Protein 6O8L (pdb70)

InterPro domains:
  IPR001845 HTH ArsR-type DNA-binding domain [PF01022] (48-93)
  IPR001845 HTH ArsR-type DNA-binding domain [PR00778] (42-57)
  IPR001845 HTH ArsR-type DNA-binding domain [PR00778] (74-89)
  IPR001845 HTH ArsR-type DNA-binding domain [PR00778] (89-104)
  IPR001845 HTH ArsR-type DNA-binding domain [PS50987] (31-124)
  IPR001845 HTH ArsR-type DNA-binding domain [SM00418] (40-118)
  IPR011991 ArsR-like helix-turn-helix domain [cd00090] (42-113)
  IPR036388 Winged helix-like DNA-binding domain superfamily [G3DSA:1.10.10.10] (17-122)
  IPR036390 Winged helix DNA-binding domain superfamily [SSF46785] (36-122)
  IPR051011 Metal-responsive transcriptional regulator [PTHR43132] (35-122)

Radius of gyration: 13.1 Å; Cα contacts (8 Å, |Δi|>4): 94; chains: 1; bounding box: 28×25×44 Å

Secondary structure (DSSP, 8-state):
-HHHHHHHHHHHHHSSHHHHHHHHHHTTS-EEHHHHHHH--S-HHHHHHHHHHHHHTTSEEEEEETTEEEEEE--HHHHHHHHHHHHHHH--

Sequence (92 aa):
ATRARAASNLLKALAHEGRLMMIMCYLASGEKSVTELETRLSTRQAAVSQQLARLRLEGLVQSRREGKTIYYSLSDPRAARRVVQTVYEQFCSG

Solvent-accessible surface area: 6113 Å² total; per-residue (Å²): 117,110,204,59,160,56,51,42,61,29,92,115,0,9,84,70,151,10,29,43,75,0,0,5,56,4,14,81,32,70,22,16,38,104,60,0,30,109,137,17,122,36,73,122,83,41,0,61,138,20,6,56,77,0,104,145,62,39,5,5,94,40,106,162,97,64,207,50,56,56,19,22,31,43,20,102,169,0,16,173,51,0,68,77,43,92,113,109,177,95,74,128

Foldseek 3Di:
DVVCVLVVVLVVLCVDVLLLLLLLVQLVHKDWPVRSPVVDPDDPVVNVVNVVSCVVNQQKDWDDDPPIIIIHGGDVVSSVVSVVVNVVVVPD

Structure (mmCIF, N/CA/C/O backbone):
data_6O8L
#
_entry.id   6O8L
#
_cell.length_a   46.375
_cell.length_b   46.375
_cell.length_c   159.640
_cell.angle_alpha   90.00
_cell.angle_beta   90.00
_cell.angle_gamma   120.00
#
_symmetry.space_group_name_H-M   'P 61 2 2'
#
loop_
_entity.id
_entity.type
_entity.pdbx_description
1 polymer 'Transcriptional regulator, ArsR family'
2 water water
#
loop_
_atom_site.group_PDB
_atom_site.id
_atom_site.type_symbol
_atom_site.label_atom_id
_atom_site.label_alt_id
_atom_site.label_comp_id
_atom_site.label_asym_id
_atom_site.label_entity_id
_atom_site.label_seq_id
_atom_site.pdbx_PDB_ins_code
_atom_site.Cartn_x
_atom_site.Cartn_y
_atom_site.Cartn_z
_atom_site.occupancy
_atom_site.B_iso_or_equiv
_atom_site.auth_seq_id
_atom_site.auth_comp_id
_atom_site.auth_asym_id
_atom_site.auth_atom_id
_atom_site.pdbx_PDB_model_num
ATOM 1 N N . ALA A 1 19 ? 24.608 -23.701 26.728 1.00 38.23 18 ALA A N 1
ATOM 2 C CA . ALA A 1 19 ? 25.734 -22.860 26.329 1.00 40.80 18 ALA A CA 1
ATOM 3 C C . ALA A 1 19 ? 26.419 -23.442 25.099 1.00 37.47 18 ALA A C 1
ATOM 4 O O . ALA A 1 19 ? 26.767 -22.710 24.169 1.00 39.02 18 ALA A O 1
ATOM 11 N N . THR A 1 20 ? 26.619 -24.762 25.101 1.00 40.27 19 THR A N 1
ATOM 12 C CA . THR A 1 20 ? 27.195 -25.425 23.933 1.00 40.13 19 THR A CA 1
ATOM 13 C C . THR A 1 20 ? 26.272 -25.289 22.730 1.00 36.98 19 THR A C 1
ATOM 14 O O . THR A 1 20 ? 26.713 -24.963 21.621 1.00 37.45 19 THR A O 1
ATOM 25 N N . ARG A 1 21 ? 24.977 -25.528 22.930 1.00 33.44 20 ARG A N 1
ATOM 26 C CA . ARG A 1 21 ? 24.026 -25.272 21.858 1.00 33.64 20 ARG A CA 1
ATOM 27 C C . ARG A 1 21 ? 24.042 -23.805 21.452 1.00 31.00 20 ARG A C 1
ATOM 28 O O . ARG A 1 21 ? 23.792 -23.482 20.286 1.00 32.47 20 ARG A O 1
ATOM 49 N N . ALA A 1 22 ? 24.351 -22.906 22.394 1.00 32.54 21 ALA A N 1
ATOM 50 C CA . ALA A 1 22 ? 24.359 -21.476 22.091 1.00 29.71 21 ALA A CA 1
ATOM 51 C C . ALA A 1 22 ? 25.509 -21.102 21.165 1.00 27.38 21 ALA A C 1
ATOM 52 O O . ALA A 1 22 ? 25.350 -20.243 20.285 1.00 24.57 21 ALA A O 1
ATOM 59 N N . ARG A 1 23 ? 26.692 -21.681 21.392 1.00 30.32 22 ARG A N 1
ATOM 60 C CA . ARG A 1 23 ? 27.825 -21.432 20.506 1.00 31.16 22 ARG A CA 1
ATOM 61 C C . ARG A 1 23 ? 27.500 -21.897 19.093 1.00 28.37 22 ARG A C 1
ATOM 62 O O . ARG A 1 23 ? 27.724 -21.169 18.120 1.00 27.05 22 ARG A O 1
ATOM 83 N N . ALA A 1 24 ? 26.937 -23.101 18.969 1.00 26.26 23 ALA A N 1
ATOM 84 C CA . ALA A 1 24 ? 26.576 -23.629 17.659 1.00 25.40 23 ALA A CA 1
ATOM 85 C C . ALA A 1 24 ? 25.526 -22.754 16.988 1.00 22.68 23 ALA A C 1
ATOM 86 O O . ALA A 1 24 ? 25.654 -22.395 15.811 1.00 24.59 23 ALA A O 1
ATOM 93 N N . ALA A 1 25 ? 24.473 -22.402 17.724 1.00 21.78 24 ALA A N 1
ATOM 94 C CA . ALA A 1 25 ? 23.433 -21.552 17.160 1.00 20.35 24 ALA A CA 1
ATOM 95 C C . ALA A 1 25 ? 23.987 -20.181 16.792 1.00 18.96 24 ALA A C 1
ATOM 96 O O . ALA A 1 25 ? 23.646 -19.630 15.740 1.00 19.50 24 ALA A O 1
ATOM 103 N N . SER A 1 26 ? 24.851 -19.618 17.641 1.00 18.31 25 SER A N 1
ATOM 104 C CA . SER A 1 26 ? 25.408 -18.298 17.366 1.00 21.17 25 SER A CA 1
ATOM 105 C C . SER A 1 26 ? 26.234 -18.308 16.085 1.00 19.59 25 SER A C 1
ATOM 106 O O . SER A 1 26 ? 26.223 -17.337 15.315 1.00 19.88 25 SER A O 1
ATOM 114 N N . ASN A 1 27 ? 26.942 -19.405 15.827 1.00 22.99 26 ASN A N 1
ATOM 115 C CA . ASN A 1 27 ? 27.717 -19.487 14.596 1.00 24.23 26 ASN A CA 1
ATOM 116 C C . ASN A 1 27 ? 26.811 -19.539 13.375 1.00 21.45 26 ASN A C 1
ATOM 117 O O . ASN A 1 27 ? 27.127 -18.934 12.346 1.00 23.74 26 ASN A O 1
ATOM 128 N N . LEU A 1 28 ? 25.675 -20.237 13.465 1.00 20.32 27 LEU A N 1
ATOM 129 C CA . LEU A 1 28 ? 24.708 -20.186 12.372 1.00 18.64 27 LEU A CA 1
ATOM 130 C C . LEU A 1 28 ? 24.223 -18.762 12.160 1.00 19.39 27 LEU A C 1
ATOM 131 O O . LEU A 1 28 ? 24.182 -18.262 11.028 1.00 18.46 27 LEU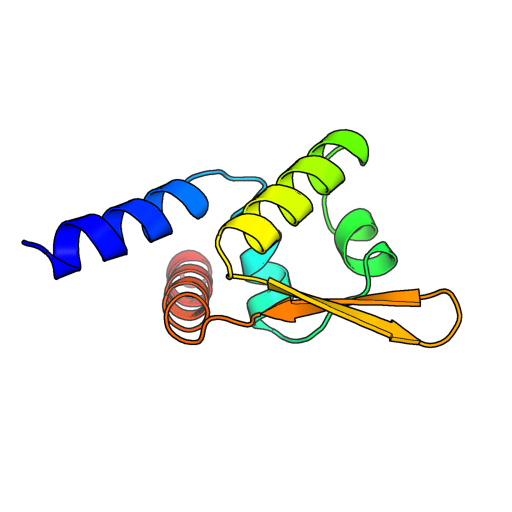 A O 1
ATOM 147 N N . LEU A 1 29 ? 23.861 -18.087 13.248 1.00 17.25 28 LEU A N 1
ATOM 148 C CA . LEU A 1 29 ? 23.318 -16.747 13.115 1.00 15.76 28 LEU A CA 1
ATOM 149 C C . LEU A 1 29 ? 24.351 -15.786 12.548 1.00 16.17 28 LEU A C 1
ATOM 150 O O . LEU A 1 29 ? 23.991 -14.885 11.791 1.00 17.60 28 LEU A O 1
ATOM 166 N N . LYS A 1 30 ? 25.639 -16.015 12.823 1.00 16.94 29 LYS A N 1
ATOM 167 C CA . LYS A 1 30 ? 26.680 -15.188 12.212 1.00 19.23 29 LYS A CA 1
ATOM 168 C C . LYS A 1 30 ? 26.735 -15.395 10.707 1.00 19.67 29 LYS A C 1
ATOM 169 O O . LYS A 1 30 ? 26.919 -14.437 9.948 1.00 19.52 29 LYS A O 1
ATOM 188 N N . ALA A 1 31 ? 26.561 -16.640 10.259 1.00 18.06 30 ALA A N 1
ATOM 189 C CA . ALA A 1 31 ? 26.483 -16.903 8.830 1.00 18.28 30 ALA A CA 1
ATOM 190 C C . ALA A 1 31 ? 25.268 -16.229 8.215 1.00 16.97 30 ALA A C 1
ATOM 191 O O . ALA A 1 31 ? 25.334 -15.753 7.075 1.00 20.19 30 ALA A O 1
ATOM 198 N N . LEU A 1 32 ? 24.162 -16.154 8.953 1.00 15.46 31 LEU A N 1
ATOM 199 C CA . LEU A 1 32 ? 22.943 -15.561 8.413 1.00 16.34 31 LEU A CA 1
ATOM 200 C C . LEU A 1 32 ? 22.881 -14.046 8.571 1.00 16.72 31 LEU A C 1
ATOM 201 O O . LEU A 1 32 ? 22.078 -13.403 7.880 1.00 17.18 31 LEU A O 1
ATOM 217 N N . ALA A 1 33 ? 23.720 -13.461 9.424 1.00 17.01 32 ALA A N 1
ATOM 218 C CA . ALA A 1 33 ? 23.631 -12.043 9.776 1.00 17.21 32 ALA A CA 1
ATOM 219 C C . ALA A 1 33 ? 24.447 -11.190 8.806 1.00 19.86 32 ALA A C 1
ATOM 220 O O . ALA A 1 33 ? 25.418 -10.520 9.159 1.00 22.85 32 ALA A O 1
ATOM 227 N N . HIS A 1 34 ? 24.001 -11.235 7.565 1.00 19.84 33 HIS A N 1
ATOM 228 C CA . HIS A 1 34 ? 24.704 -10.658 6.431 1.00 17.57 33 HIS A CA 1
ATOM 229 C C . HIS A 1 34 ? 23.628 -10.553 5.369 1.00 17.77 33 HIS A C 1
ATOM 230 O O . HIS A 1 34 ? 22.990 -11.556 5.033 1.00 17.27 33 HIS A O 1
ATOM 244 N N . GLU A 1 35 ? 23.382 -9.339 4.884 1.00 17.04 34 GLU A N 1
ATOM 245 C CA . GLU A 1 35 ? 22.230 -9.128 4.015 1.00 18.45 34 GLU A CA 1
ATOM 246 C C . GLU A 1 35 ? 22.301 -10.020 2.783 1.00 16.76 34 GLU A C 1
ATOM 247 O O . GLU A 1 35 ? 21.299 -10.625 2.387 1.00 16.89 34 GLU A O 1
ATOM 259 N N . GLY A 1 36 ? 23.479 -10.126 2.171 1.00 16.80 35 GLY A N 1
ATOM 260 C CA . GLY A 1 36 ? 23.589 -10.890 0.940 1.00 16.21 35 GLY A CA 1
ATOM 261 C C . GLY A 1 36 ? 23.397 -12.376 1.160 1.00 13.81 35 GLY A C 1
ATOM 262 O O . GLY A 1 36 ? 22.646 -13.035 0.433 1.00 14.18 35 GLY A O 1
ATOM 266 N N . ARG A 1 37 ? 24.066 -12.926 2.176 1.00 13.42 36 ARG A N 1
ATOM 267 C CA . ARG A 1 37 ? 23.908 -14.344 2.473 1.00 12.74 36 ARG A CA 1
ATOM 268 C C . ARG A 1 37 ? 22.481 -14.650 2.906 1.00 12.59 36 ARG A C 1
ATOM 269 O O . ARG A 1 37 ? 21.922 -15.684 2.526 1.00 12.86 36 ARG A O 1
ATOM 290 N N . LEU A 1 38 ? 21.867 -13.750 3.676 1.00 12.05 37 LEU A N 1
ATOM 291 C CA . LEU A 1 38 ? 20.498 -13.976 4.120 1.00 11.79 37 LEU A CA 1
ATOM 292 C C . LEU A 1 38 ? 19.534 -13.989 2.942 1.00 13.69 37 LEU A C 1
ATOM 293 O O . LEU A 1 38 ? 18.611 -14.810 2.895 1.00 13.64 37 LEU A O 1
ATOM 309 N N A MET A 1 39 ? 19.729 -13.091 1.976 0.49 13.16 38 MET A N 1
ATOM 310 N N B MET A 1 39 ? 19.731 -13.083 1.977 0.51 13.36 38 MET A N 1
ATOM 311 C CA A MET A 1 39 ? 18.837 -13.071 0.823 0.49 14.07 38 MET A CA 1
ATOM 312 C CA B MET A 1 39 ? 18.856 -13.050 0.809 0.51 14.97 38 MET A CA 1
ATOM 313 C C A MET A 1 39 ? 18.928 -14.370 0.036 0.49 13.96 38 MET A C 1
ATOM 314 C C B MET A 1 39 ? 18.930 -14.355 0.032 0.51 1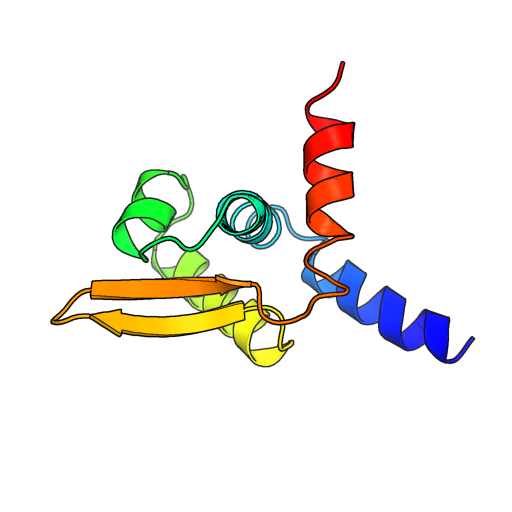5.21 38 MET A C 1
ATOM 315 O O A MET A 1 39 ? 17.905 -14.915 -0.396 0.49 12.78 38 MET A O 1
ATOM 316 O O B MET A 1 39 ? 17.900 -14.884 -0.408 0.51 17.11 38 MET A O 1
ATOM 343 N N . ILE A 1 40 ? 20.142 -14.888 -0.158 1.00 12.59 39 ILE A N 1
ATOM 344 C CA . ILE A 1 40 ? 20.292 -16.180 -0.823 1.00 12.48 39 ILE A CA 1
ATOM 345 C C . ILE A 1 40 ? 19.502 -17.239 -0.073 1.00 12.87 39 ILE A C 1
ATOM 346 O O . ILE A 1 40 ? 18.739 -18.014 -0.663 1.00 12.01 39 ILE A O 1
ATOM 363 N N . MET A 1 41 ? 19.685 -17.289 1.246 1.00 11.56 40 MET A N 1
ATOM 364 C CA . MET A 1 41 ? 19.013 -18.296 2.051 1.00 11.20 40 MET A CA 1
ATOM 365 C C . MET A 1 41 ? 17.499 -18.134 1.980 1.00 11.66 40 MET A C 1
ATOM 366 O O . MET A 1 41 ? 16.764 -19.127 1.892 1.00 12.48 40 MET A O 1
ATOM 380 N N . CYS A 1 42 ? 17.011 -16.886 1.968 1.00 11.70 41 CYS A N 1
ATOM 381 C CA . CYS A 1 42 ? 15.571 -16.667 1.861 1.00 12.70 41 CYS A CA 1
ATOM 382 C C . CYS A 1 42 ? 15.036 -17.158 0.526 1.00 13.08 41 CYS A C 1
ATOM 383 O O . CYS A 1 42 ? 13.935 -17.711 0.464 1.00 15.09 41 CYS A O 1
ATOM 391 N N . TYR A 1 43 ? 15.798 -16.962 -0.557 1.00 13.22 42 TYR A N 1
ATOM 392 C CA . TYR A 1 43 ? 15.367 -17.493 -1.849 1.00 14.36 42 TYR A CA 1
ATOM 393 C C . TYR A 1 43 ? 15.374 -19.019 -1.851 1.00 12.18 42 TYR A C 1
ATOM 394 O O . TYR A 1 43 ? 14.472 -19.646 -2.416 1.00 14.53 42 TYR A O 1
ATOM 412 N N . LEU A 1 44 ? 16.377 -19.640 -1.223 1.00 11.69 43 LEU A N 1
ATOM 413 C CA . LEU A 1 44 ? 16.415 -21.094 -1.159 1.00 12.84 43 LEU A CA 1
ATOM 414 C C . LEU A 1 44 ? 15.382 -21.656 -0.188 1.00 13.81 43 LEU A C 1
ATOM 415 O O . LEU A 1 44 ? 15.008 -22.832 -0.295 1.00 14.48 43 LEU A O 1
ATOM 431 N N . ALA A 1 45 ? 14.882 -20.836 0.734 1.00 13.56 44 ALA A N 1
ATOM 432 C CA . ALA A 1 45 ? 13.871 -21.289 1.671 1.00 14.18 44 ALA A CA 1
ATOM 433 C C . ALA A 1 45 ? 12.577 -21.685 0.983 1.00 13.80 44 ALA A C 1
ATOM 434 O O . ALA A 1 45 ? 11.761 -22.392 1.587 1.00 15.37 44 ALA A O 1
ATOM 441 N N . SER A 1 46 ? 12.354 -21.234 -0.252 1.00 15.09 45 SER A N 1
ATOM 442 C CA . SER A 1 46 ? 11.157 -21.584 -1.007 1.00 14.35 45 SER A CA 1
ATOM 443 C C . SER A 1 46 ? 11.403 -22.713 -1.991 1.00 14.56 45 SER A C 1
ATOM 444 O O . SER A 1 46 ? 10.495 -23.068 -2.746 1.00 17.04 45 SER A O 1
ATOM 452 N N . GLY A 1 47 ? 12.606 -23.273 -2.016 1.00 14.89 46 GLY A N 1
ATOM 453 C CA . GLY A 1 47 ? 12.918 -24.400 -2.863 1.00 15.00 46 GLY A CA 1
ATOM 454 C C . GLY A 1 47 ? 14.204 -24.193 -3.628 1.00 14.87 46 GLY A C 1
ATOM 455 O O . GLY A 1 47 ? 14.798 -23.110 -3.644 1.00 15.28 46 GLY A O 1
ATOM 459 N N . GLU A 1 48 ? 14.630 -25.268 -4.275 1.00 14.54 47 GLU A N 1
ATOM 460 C CA . GLU A 1 48 ? 15.863 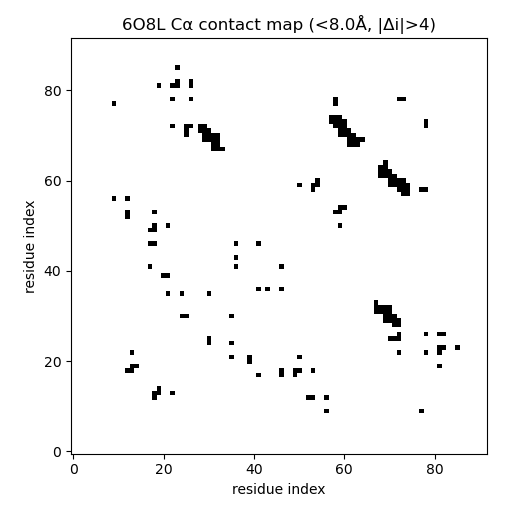-25.279 -5.043 1.00 17.62 47 GLU A CA 1
ATOM 461 C C . GLU A 1 48 ? 15.823 -24.199 -6.116 1.00 15.17 47 GLU A C 1
ATOM 462 O O . GLU A 1 48 ? 14.784 -23.958 -6.737 1.00 18.28 47 GLU A O 1
ATOM 474 N N . LYS A 1 49 ? 16.972 -23.555 -6.338 1.00 15.29 48 LYS A N 1
ATOM 475 C CA . LYS A 1 49 ? 17.098 -22.480 -7.311 1.00 16.00 48 LYS A CA 1
ATOM 476 C C . LYS A 1 49 ? 18.396 -22.641 -8.087 1.00 15.50 48 LYS A C 1
ATOM 477 O O . LYS A 1 49 ? 19.437 -22.958 -7.511 1.00 15.65 48 LYS A O 1
ATOM 496 N N . SER A 1 50 ? 18.344 -22.377 -9.387 1.00 18.45 49 SER A N 1
ATOM 497 C CA . SER A 1 50 ? 19.581 -22.360 -10.145 1.00 18.10 49 SER A CA 1
ATOM 498 C C . SER A 1 50 ? 20.398 -21.115 -9.797 1.00 15.06 49 SER A C 1
ATOM 499 O O . SER A 1 50 ? 19.874 -20.110 -9.314 1.00 17.31 49 SER A O 1
ATOM 507 N N . VAL A 1 51 ? 21.702 -21.172 -10.085 1.00 16.58 50 VAL A N 1
ATOM 508 C CA . VAL A 1 51 ? 22.532 -19.979 -9.913 1.00 15.77 50 VAL A CA 1
ATOM 509 C C . VAL A 1 51 ? 22.015 -18.855 -10.796 1.00 18.49 50 VAL A C 1
ATOM 510 O O . VAL A 1 51 ? 21.978 -17.686 -10.389 1.00 18.86 50 VAL A O 1
ATOM 523 N N . THR A 1 52 ? 21.600 -19.193 -12.015 1.00 17.51 51 THR A N 1
ATOM 524 C CA . THR A 1 52 ? 21.052 -18.190 -12.917 1.00 18.32 51 THR A CA 1
ATOM 525 C C . THR A 1 52 ? 19.875 -17.460 -12.286 1.00 19.55 51 THR A C 1
ATOM 526 O O . THR A 1 52 ? 19.792 -16.228 -12.346 1.00 22.52 51 THR A O 1
ATOM 537 N N . GLU A 1 53 ? 18.938 -18.202 -11.687 1.00 19.46 52 GLU A N 1
ATOM 538 C CA . GLU A 1 53 ? 17.782 -17.559 -11.071 1.00 19.16 52 GLU A CA 1
ATOM 539 C C . GLU A 1 53 ? 18.212 -16.700 -9.888 1.00 20.68 52 GLU A C 1
ATOM 540 O O . GLU A 1 53 ? 17.794 -15.544 -9.759 1.00 19.86 52 GLU A O 1
ATOM 552 N N . LEU A 1 54 ? 19.064 -17.248 -9.019 1.00 19.75 53 LEU A N 1
ATOM 553 C CA . LEU A 1 54 ? 19.501 -16.497 -7.844 1.00 19.10 53 LEU A CA 1
ATOM 554 C C . LEU A 1 54 ? 20.140 -15.177 -8.247 1.00 18.98 53 LEU A C 1
ATOM 555 O O . LEU A 1 54 ? 19.808 -14.117 -7.705 1.00 22.68 53 LEU A O 1
ATOM 571 N N . GLU A 1 55 ? 21.073 -15.226 -9.197 1.00 20.41 54 GLU A N 1
ATOM 572 C CA . GLU A 1 55 ? 21.816 -14.030 -9.557 1.00 21.02 54 GLU A CA 1
ATOM 573 C C . GLU A 1 55 ? 20.987 -13.068 -10.381 1.00 24.99 54 GLU A C 1
ATOM 574 O O . GLU A 1 55 ? 21.262 -11.864 -10.361 1.00 25.22 54 GLU A O 1
ATOM 586 N N . THR A 1 56 ? 19.946 -13.556 -11.059 1.00 24.40 55 THR A N 1
ATOM 587 C CA . THR A 1 56 ? 18.994 -12.650 -11.687 1.00 25.71 55 THR A CA 1
ATOM 588 C C . THR A 1 56 ? 18.179 -11.913 -10.633 1.00 25.70 55 THR A C 1
ATOM 589 O O . THR A 1 56 ? 18.002 -10.693 -10.712 1.00 28.25 55 THR A O 1
ATOM 600 N N . ARG A 1 57 ? 17.694 -12.638 -9.620 1.00 22.41 56 ARG A N 1
ATOM 601 C CA . ARG A 1 57 ? 16.873 -12.020 -8.585 1.00 21.97 56 ARG A CA 1
ATOM 602 C C . ARG A 1 57 ? 17.692 -11.076 -7.715 1.00 22.00 56 ARG A C 1
ATOM 603 O O . ARG A 1 57 ? 17.216 -9.996 -7.340 1.00 24.20 56 ARG A O 1
ATOM 624 N N . LEU A 1 58 ? 18.913 -11.469 -7.375 1.00 22.44 57 LEU A N 1
ATOM 625 C CA . LEU A 1 58 ? 19.746 -10.686 -6.479 1.00 19.39 57 LEU A CA 1
ATOM 626 C C . LEU A 1 58 ? 20.354 -9.487 -7.197 1.00 22.14 57 LEU A C 1
ATOM 627 O O . LEU A 1 58 ? 20.716 -9.562 -8.377 1.00 28.54 57 LEU A O 1
ATOM 643 N N . SER A 1 59 ? 20.464 -8.376 -6.472 1.00 24.75 58 SER A N 1
ATOM 644 C CA . SER A 1 59 ? 21.171 -7.205 -6.979 1.00 33.14 58 SER A CA 1
ATOM 645 C C . SER A 1 59 ? 22.680 -7.346 -6.839 1.00 38.66 58 SER A C 1
ATOM 646 O O . SER A 1 59 ? 23.427 -6.613 -7.494 1.00 42.59 58 SER A O 1
ATOM 654 N N . THR A 1 60 ? 23.131 -8.278 -6.005 1.00 35.98 59 THR A N 1
ATOM 655 C CA . THR A 1 60 ? 24.548 -8.469 -5.733 1.00 34.23 59 THR A CA 1
ATOM 656 C C . THR A 1 60 ? 25.356 -8.702 -7.013 1.00 27.79 59 THR A C 1
ATOM 657 O O . THR A 1 60 ? 24.922 -9.403 -7.931 1.00 29.88 59 THR A O 1
ATOM 668 N N . ARG A 1 61 ? 26.557 -8.118 -7.070 1.00 24.40 60 ARG A N 1
ATOM 669 C CA . ARG A 1 61 ? 27.505 -8.467 -8.122 1.00 23.58 60 ARG A CA 1
ATOM 670 C C . ARG A 1 61 ? 27.866 -9.947 -8.037 1.00 18.66 60 ARG A C 1
ATOM 671 O O . ARG A 1 61 ? 27.930 -10.537 -6.956 1.00 17.97 60 ARG A O 1
ATOM 677 N N . GLN A 1 62 ? 28.160 -10.544 -9.197 1.00 18.20 61 GLN A N 1
ATOM 678 C CA . GLN A 1 62 ? 28.298 -11.996 -9.248 1.00 17.92 61 GLN A CA 1
ATOM 679 C C . GLN A 1 62 ? 29.465 -12.500 -8.406 1.00 18.92 61 GLN A C 1
ATOM 680 O O . GLN A 1 62 ? 29.371 -13.565 -7.789 1.00 18.78 61 GLN A O 1
ATOM 694 N N . ALA A 1 63 ? 30.584 -11.774 -8.381 1.00 18.41 62 ALA A N 1
ATOM 695 C CA . ALA A 1 63 ? 31.709 -12.227 -7.569 1.00 18.17 62 ALA A CA 1
ATOM 696 C C . ALA A 1 63 ? 31.333 -12.289 -6.096 1.00 17.33 62 ALA A C 1
ATOM 697 O O . ALA A 1 63 ? 31.801 -13.169 -5.360 1.00 18.55 62 ALA A O 1
ATOM 704 N N . ALA A 1 64 ? 30.515 -11.341 -5.639 1.00 17.17 63 ALA A N 1
ATOM 705 C CA . ALA A 1 64 ? 30.070 -11.346 -4.248 1.00 16.72 63 ALA A CA 1
ATOM 706 C C . ALA A 1 64 ? 29.125 -12.506 -3.992 1.00 15.97 63 ALA A C 1
ATOM 707 O O . ALA A 1 64 ? 29.266 -13.227 -2.998 1.00 16.83 63 ALA A O 1
ATOM 714 N N . VAL A 1 65 ? 28.167 -12.724 -4.895 1.00 15.42 64 VAL A N 1
ATOM 715 C CA . VAL A 1 65 ? 27.272 -13.866 -4.741 1.00 16.01 64 VAL A CA 1
ATOM 716 C C . VAL A 1 65 ? 28.078 -15.153 -4.688 1.00 15.63 64 VAL A C 1
ATOM 717 O O . VAL A 1 65 ? 27.759 -16.075 -3.926 1.00 14.68 64 VAL A O 1
ATOM 730 N N . SER A 1 66 ? 29.120 -15.246 -5.513 1.00 16.06 65 SER A N 1
ATOM 731 C CA . SER A 1 66 ? 29.911 -16.467 -5.566 1.00 15.56 65 SER A CA 1
ATOM 732 C C . SER A 1 66 ? 30.564 -16.748 -4.224 1.00 14.60 65 SER A C 1
ATOM 733 O O . SER A 1 66 ? 30.552 -17.886 -3.741 1.00 15.24 65 SER A O 1
ATOM 741 N N . GLN A 1 67 ? 31.158 -15.725 -3.605 1.00 14.01 66 GLN A N 1
ATOM 742 C CA . GLN A 1 67 ? 31.756 -15.934 -2.292 1.00 15.05 66 GLN A CA 1
ATOM 743 C C . GLN A 1 67 ? 30.693 -16.298 -1.265 1.00 13.79 66 GLN A C 1
ATOM 744 O O . GLN A 1 67 ? 30.913 -17.150 -0.403 1.00 13.17 66 GLN A O 1
ATOM 758 N N . GLN A 1 68 ? 29.529 -15.663 -1.357 1.00 13.09 67 GLN A N 1
ATOM 759 C CA . GLN A 1 68 ? 28.466 -15.903 -0.392 1.00 12.95 67 GLN A CA 1
ATOM 760 C C . GLN A 1 68 ? 27.948 -17.330 -0.488 1.00 12.15 67 GLN A C 1
ATOM 761 O O . GLN A 1 68 ? 27.716 -17.986 0.535 1.00 12.33 67 GLN A O 1
ATOM 775 N N . LEU A 1 69 ? 27.760 -17.828 -1.712 1.00 12.01 68 LEU A N 1
ATOM 776 C CA . LEU A 1 69 ? 27.374 -19.221 -1.896 1.00 12.23 68 LEU A CA 1
ATOM 777 C C . LEU A 1 69 ? 28.425 -20.154 -1.322 1.00 12.85 68 LEU A C 1
ATOM 778 O O . LEU A 1 69 ? 28.090 -21.153 -0.673 1.00 12.82 68 LEU A O 1
ATOM 794 N N . ALA A 1 70 ? 29.701 -19.853 -1.556 1.00 12.39 69 ALA A N 1
ATOM 795 C CA . ALA A 1 70 ? 30.767 -20.697 -1.024 1.00 13.96 69 ALA A CA 1
ATOM 796 C C . ALA A 1 70 ? 30.770 -20.684 0.501 1.00 11.98 69 ALA A C 1
ATOM 797 O O . ALA A 1 70 ? 31.027 -21.712 1.136 1.00 13.72 69 ALA A O 1
ATOM 804 N N . ARG A 1 71 ? 30.478 -19.531 1.110 1.00 12.28 70 ARG A N 1
ATOM 805 C CA . ARG A 1 71 ? 30.408 -19.466 2.566 1.00 13.33 70 ARG A CA 1
ATOM 806 C C . ARG A 1 71 ? 29.248 -20.295 3.094 1.00 12.22 70 ARG A C 1
ATOM 807 O O . ARG A 1 71 ? 29.390 -21.030 4.074 1.00 12.95 70 ARG A O 1
ATOM 828 N N . LEU A 1 72 ? 28.083 -20.175 2.469 1.00 11.82 71 LEU A N 1
ATOM 829 C CA . LEU A 1 72 ? 26.951 -20.973 2.914 1.00 11.76 71 LEU A CA 1
ATOM 830 C C . LEU A 1 72 ? 27.228 -22.463 2.733 1.00 13.56 71 LEU A C 1
ATOM 831 O O . LEU A 1 72 ? 26.814 -23.278 3.563 1.00 13.88 71 LEU A O 1
ATOM 847 N N . ARG A 1 73 ? 27.954 -22.836 1.670 1.00 13.02 72 ARG A N 1
ATOM 848 C CA . ARG A 1 73 ? 28.339 -24.232 1.490 1.00 13.53 72 ARG A CA 1
ATOM 849 C C . ARG A 1 73 ? 29.295 -24.685 2.585 1.00 14.19 72 ARG A C 1
ATOM 850 O O . ARG A 1 73 ? 29.118 -25.760 3.173 1.00 15.89 72 ARG A O 1
ATOM 871 N N . LEU A 1 74 ? 30.320 -23.877 2.871 1.00 14.49 73 LEU A N 1
ATOM 872 C CA . LEU A 1 74 ? 31.277 -24.235 3.911 1.00 16.86 73 LEU A CA 1
ATOM 873 C C . LEU A 1 74 ? 30.575 -24.484 5.231 1.00 15.67 73 LEU A C 1
ATOM 874 O O . LEU A 1 74 ? 30.925 -25.412 5.963 1.00 18.43 73 LEU A O 1
ATOM 890 N N . GLU A 1 75 ? 29.586 -23.646 5.559 1.00 14.66 74 GLU A N 1
ATOM 891 C CA . GLU A 1 75 ? 28.835 -23.748 6.800 1.00 15.33 74 GLU A CA 1
ATOM 892 C C . GLU A 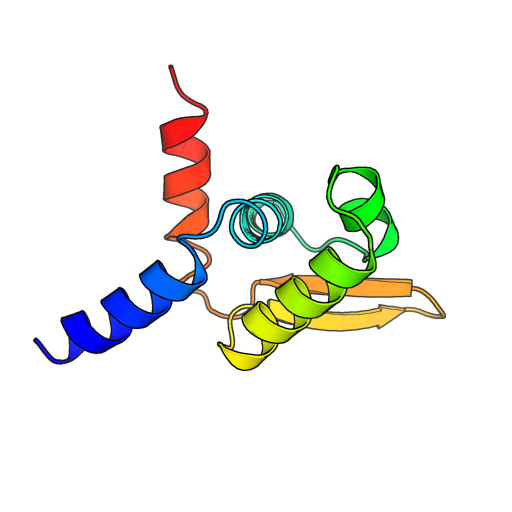1 75 ? 27.868 -24.916 6.798 1.00 16.31 74 GLU A C 1
ATOM 893 O O . GLU A 1 75 ? 27.203 -25.151 7.812 1.00 18.50 74 GLU A O 1
ATOM 905 N N . GLY A 1 76 ? 27.776 -25.649 5.692 1.00 15.72 75 GLY A N 1
ATOM 906 C CA . GLY A 1 76 ? 26.877 -26.779 5.612 1.00 17.79 75 GLY A CA 1
ATOM 907 C C . GLY A 1 76 ? 25.433 -26.411 5.407 1.00 17.40 75 GLY A C 1
ATOM 908 O O . GLY A 1 76 ? 24.548 -27.242 5.635 1.00 19.83 75 GLY A O 1
ATOM 912 N N . LEU A 1 77 ? 25.160 -25.189 4.980 1.00 14.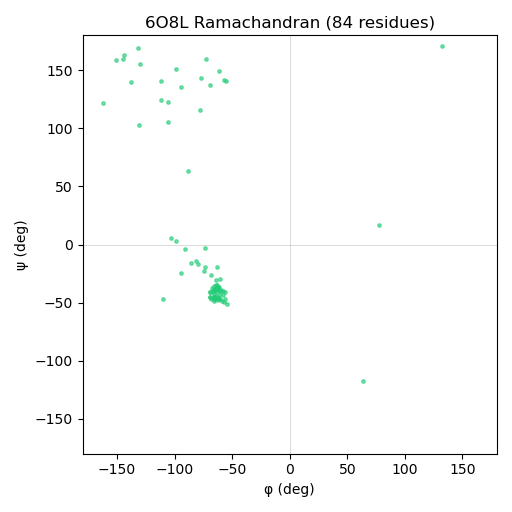31 76 LEU A N 1
ATOM 913 C CA . LEU A 1 77 ? 23.792 -24.715 4.920 1.00 14.53 76 LEU A CA 1
ATOM 914 C C . LEU A 1 77 ? 23.160 -24.905 3.559 1.00 13.82 76 LEU A C 1
ATOM 915 O O . LEU A 1 77 ? 21.925 -24.946 3.465 1.00 15.11 76 LEU A O 1
ATOM 931 N N . VAL A 1 78 ? 23.964 -24.982 2.511 1.00 13.75 77 VAL A N 1
ATOM 932 C CA . VAL A 1 78 ? 23.473 -25.232 1.169 1.00 13.32 77 VAL A CA 1
ATOM 933 C C . VAL A 1 78 ? 24.281 -26.368 0.566 1.00 12.76 77 VAL A C 1
ATOM 934 O O . VAL A 1 78 ? 25.425 -26.633 0.957 1.00 15.10 77 VAL A O 1
ATOM 947 N N . GLN A 1 79 ? 23.661 -27.043 -0.391 1.00 14.31 78 GLN A N 1
ATOM 948 C CA . GLN A 1 79 ? 24.281 -28.033 -1.251 1.00 15.80 78 GLN A CA 1
ATOM 949 C C . GLN A 1 79 ? 23.883 -27.697 -2.683 1.00 15.68 78 GLN A C 1
ATOM 950 O O . GLN A 1 79 ? 23.006 -26.862 -2.922 1.00 15.19 78 GLN A O 1
ATOM 964 N N . SER A 1 80 ? 24.521 -28.347 -3.650 1.00 14.95 79 SER A N 1
ATOM 965 C CA . SER A 1 80 ? 24.196 -28.088 -5.043 1.00 14.90 79 SER A CA 1
ATOM 966 C C . SER A 1 80 ? 24.318 -29.367 -5.855 1.00 14.62 79 SER A C 1
ATOM 967 O O . SER A 1 80 ? 24.966 -30.337 -5.454 1.00 18.30 79 SER A O 1
ATOM 975 N N . ARG A 1 81 ? 23.661 -29.348 -7.008 1.00 15.61 80 ARG A N 1
ATOM 976 C CA . ARG A 1 81 ? 23.680 -30.451 -7.950 1.00 17.78 80 ARG A CA 1
ATOM 977 C C . ARG A 1 81 ? 23.664 -29.860 -9.349 1.00 16.71 80 ARG A C 1
ATOM 978 O O . ARG A 1 81 ? 23.340 -28.686 -9.547 1.00 16.86 80 ARG A O 1
ATOM 999 N N . ARG A 1 82 ? 24.025 -30.687 -10.321 1.00 19.79 81 ARG A N 1
ATOM 1000 C CA . ARG A 1 82 ? 24.084 -30.276 -11.715 1.00 21.33 81 ARG A CA 1
ATOM 1001 C C . ARG A 1 82 ? 22.998 -31.000 -12.490 1.00 25.26 81 ARG A C 1
ATOM 1002 O O . ARG A 1 82 ? 22.722 -32.179 -12.246 1.00 27.07 81 ARG A O 1
ATOM 1023 N N . GLU A 1 83 ? 22.372 -30.279 -13.412 1.00 24.45 82 GLU A N 1
ATOM 1024 C CA . GLU A 1 83 ? 21.467 -30.861 -14.398 1.00 28.82 82 GLU A CA 1
ATOM 1025 C C . GLU A 1 83 ? 21.934 -30.275 -15.721 1.00 28.66 82 GLU A C 1
ATOM 1026 O O . GLU A 1 83 ? 21.669 -29.107 -16.016 1.00 29.93 82 GLU A O 1
ATOM 1038 N N . GLY A 1 84 ? 22.658 -31.070 -16.499 1.00 31.94 83 GLY A N 1
ATOM 1039 C CA . GLY A 1 84 ? 23.272 -30.551 -17.703 1.00 35.46 83 GLY A CA 1
ATOM 1040 C C . GLY A 1 84 ? 24.294 -29.487 -17.368 1.00 32.56 83 GLY A C 1
ATOM 1041 O O . GLY A 1 84 ? 25.288 -29.765 -16.693 1.00 34.33 83 GLY A O 1
ATOM 1045 N N . LYS A 1 85 ? 24.066 -28.263 -17.829 1.00 30.54 84 LYS A N 1
ATOM 1046 C CA . LYS A 1 85 ? 24.959 -27.154 -17.536 1.00 26.74 84 LYS A CA 1
ATOM 1047 C C . LYS A 1 85 ? 24.404 -26.231 -16.463 1.00 24.08 84 LYS A C 1
ATOM 1048 O O . LYS A 1 85 ? 25.009 -25.190 -16.184 1.00 23.13 84 LYS A O 1
ATOM 1067 N N . THR A 1 86 ? 23.274 -26.590 -15.859 1.00 21.91 85 THR A N 1
ATOM 1068 C CA . THR A 1 86 ? 22.645 -25.786 -14.821 1.00 21.32 85 THR A CA 1
ATOM 1069 C C . THR A 1 86 ? 23.100 -26.272 -13.452 1.00 19.75 85 THR A C 1
ATOM 1070 O O . THR A 1 86 ? 23.162 -27.479 -13.200 1.00 20.47 85 THR A O 1
ATOM 1081 N N . ILE A 1 87 ? 23.428 -25.326 -12.575 1.00 17.15 86 ILE A N 1
ATOM 1082 C CA . ILE A 1 87 ? 23.779 -25.609 -11.184 1.00 16.32 86 ILE A CA 1
ATOM 1083 C C . ILE A 1 87 ? 22.605 -25.192 -10.307 1.00 15.73 86 ILE A C 1
ATOM 1084 O O . ILE A 1 87 ? 22.202 -24.024 -10.316 1.00 15.65 86 ILE A O 1
ATOM 1100 N N . TYR A 1 88 ? 22.081 -26.137 -9.526 1.00 16.31 87 TYR A N 1
ATOM 1101 C CA . TYR A 1 88 ? 20.950 -25.906 -8.638 1.00 16.61 87 TYR A CA 1
ATOM 1102 C C . TYR A 1 88 ? 21.421 -25.985 -7.194 1.00 13.92 87 TYR A C 1
ATOM 1103 O O . TYR A 1 88 ? 21.984 -27.006 -6.774 1.00 17.96 87 TYR A O 1
ATOM 1121 N N . TYR A 1 89 ? 21.174 -24.924 -6.442 1.00 14.23 88 TYR A N 1
ATOM 1122 C CA . TYR A 1 89 ? 21.439 -24.903 -5.016 1.00 13.40 88 TYR A CA 1
ATOM 1123 C C . TYR A 1 89 ? 20.156 -25.176 -4.245 1.00 13.89 88 TYR A C 1
ATOM 1124 O O . TYR A 1 89 ? 19.049 -24.854 -4.691 1.00 14.69 88 TYR A O 1
ATOM 1142 N N . SER A 1 90 ? 20.319 -25.761 -3.066 1.00 14.31 89 SER A N 1
ATOM 1143 C CA . SER A 1 90 ? 19.191 -26.007 -2.184 1.00 14.94 89 SER A CA 1
ATOM 1144 C C . SER A 1 90 ? 19.687 -25.984 -0.749 1.00 13.75 89 SER A C 1
ATOM 1145 O O . SER A 1 90 ? 20.877 -26.167 -0.478 1.00 15.68 89 SER A O 1
ATOM 1153 N N . LEU A 1 91 ? 18.751 -25.761 0.170 1.00 13.69 90 LEU A N 1
ATOM 1154 C CA . LEU A 1 91 ? 19.084 -25.808 1.586 1.00 14.48 90 LEU A CA 1
ATOM 1155 C C . LEU A 1 91 ? 19.397 -27.240 1.992 1.00 17.61 90 LEU A C 1
ATOM 1156 O O . LEU A 1 91 ? 18.726 -28.188 1.571 1.00 22.15 90 LEU A O 1
ATOM 1172 N N . SER A 1 92 ? 20.441 -27.403 2.789 1.00 16.95 91 SER A N 1
ATOM 1173 C CA . SER A 1 92 ? 20.825 -28.720 3.280 1.00 18.82 91 SER A CA 1
ATOM 1174 C C . SER A 1 92 ? 20.565 -28.873 4.770 1.00 24.53 91 SER A C 1
ATOM 1175 O O . SER A 1 92 ? 19.940 -29.850 5.191 1.00 33.58 91 SER A O 1
ATOM 1183 N N . ASP A 1 93 ? 20.953 -27.897 5.564 1.00 21.01 92 ASP A N 1
ATOM 1184 C CA . ASP A 1 93 ? 20.822 -27.987 7.013 1.00 19.73 92 ASP A CA 1
ATOM 1185 C C . ASP A 1 93 ? 19.379 -27.712 7.424 1.00 17.43 92 ASP A C 1
ATOM 1186 O O . ASP A 1 93 ? 18.888 -26.598 7.221 1.00 16.99 92 ASP A O 1
ATOM 1195 N N . PRO A 1 94 ? 18.673 -28.680 8.007 1.00 18.36 93 PRO A N 1
ATOM 1196 C CA . PRO A 1 94 ? 17.270 -28.425 8.354 1.00 17.49 93 PRO A CA 1
ATOM 1197 C C . PRO A 1 94 ? 17.104 -27.415 9.470 1.00 16.81 93 PRO A C 1
ATOM 1198 O O . PRO A 1 94 ? 16.058 -26.761 9.537 1.00 17.48 93 PRO A O 1
ATOM 1209 N N . ARG A 1 95 ? 18.093 -27.263 10.350 1.00 17.73 94 ARG A N 1
ATOM 1210 C CA . ARG A 1 95 ? 17.973 -26.256 11.400 1.00 17.01 94 ARG A CA 1
ATOM 1211 C C . ARG A 1 95 ? 17.973 -24.868 10.790 1.00 16.32 94 ARG A C 1
ATOM 1212 O O . ARG A 1 95 ? 17.117 -24.033 11.096 1.00 14.86 94 ARG A O 1
ATOM 1233 N N . ALA A 1 96 ? 18.926 -24.613 9.900 1.00 16.58 95 ALA A N 1
ATOM 1234 C CA . ALA A 1 96 ? 18.998 -23.306 9.270 1.00 16.47 95 ALA A CA 1
ATOM 1235 C C . ALA A 1 96 ? 17.792 -23.070 8.386 1.00 16.33 95 ALA A C 1
ATOM 1236 O O . ALA A 1 96 ? 17.294 -21.942 8.294 1.00 14.58 95 ALA A O 1
ATOM 1243 N N . ALA A 1 97 ? 17.297 -24.122 7.733 1.00 15.72 96 ALA A N 1
ATOM 1244 C CA . ALA A 1 97 ? 16.132 -23.949 6.877 1.00 15.68 96 ALA A CA 1
ATOM 1245 C C . ALA A 1 97 ? 14.961 -23.400 7.678 1.00 13.92 96 ALA A C 1
ATOM 1246 O O . ALA A 1 97 ? 14.307 -22.438 7.264 1.00 14.12 96 ALA A O 1
ATOM 1253 N N A ARG A 1 98 ? 14.682 -23.985 8.842 0.63 13.02 97 ARG A N 1
ATOM 1254 N N B ARG A 1 98 ? 14.690 -24.003 8.839 0.37 13.16 97 ARG A N 1
ATOM 1255 C CA A ARG A 1 98 ? 13.542 -23.504 9.610 0.63 15.44 97 ARG A CA 1
ATOM 1256 C CA B ARG A 1 98 ? 13.582 -23.563 9.676 0.37 15.79 97 ARG A CA 1
ATOM 1257 C C A ARG A 1 98 ? 13.810 -22.121 10.182 0.63 13.37 97 ARG A C 1
ATOM 1258 C C B ARG A 1 98 ? 13.815 -22.154 10.198 0.37 13.56 97 ARG A C 1
ATOM 1259 O O A ARG A 1 98 ? 12.899 -21.289 10.250 0.63 13.89 97 ARG A O 1
ATOM 1260 O O B ARG A 1 98 ? 12.891 -21.334 10.236 0.37 13.81 97 ARG A O 1
ATOM 1301 N N . VAL A 1 99 ? 15.047 -21.855 10.607 1.00 13.54 98 VAL A N 1
ATOM 1302 C CA . VAL A 1 99 ? 15.364 -20.523 11.111 1.00 13.29 98 VAL A CA 1
ATOM 1303 C C . VAL A 1 99 ? 15.110 -19.483 10.029 1.00 13.58 98 VAL A C 1
ATOM 1304 O O . VAL A 1 99 ? 14.465 -18.453 10.264 1.00 13.60 98 VAL A O 1
ATOM 1317 N N . VAL A 1 100 ? 15.615 -19.739 8.824 1.00 11.84 99 VAL A N 1
ATOM 1318 C CA . VAL A 1 100 ? 15.462 -18.778 7.742 1.00 11.94 99 VAL A CA 1
ATOM 1319 C C . VAL A 1 100 ? 14.001 -18.649 7.339 1.00 13.14 99 VAL A C 1
ATOM 1320 O O . VAL A 1 100 ? 13.522 -17.545 7.053 1.00 13.75 99 VAL A O 1
ATOM 1333 N N . GLN A 1 101 ? 13.271 -19.765 7.284 1.00 12.38 100 GLN A N 1
ATOM 1334 C CA . GLN A 1 101 ? 11.848 -19.668 6.960 1.00 13.51 100 GLN A CA 1
ATOM 1335 C C . GLN A 1 101 ? 11.114 -18.801 7.970 1.00 13.60 100 GLN A C 1
ATOM 1336 O O . GLN A 1 101 ? 10.213 -18.040 7.606 1.00 14.27 100 GLN A O 1
ATOM 1350 N N . THR A 1 102 ? 11.465 -18.922 9.252 1.00 13.29 101 THR A N 1
ATOM 1351 C CA . THR A 1 102 ? 10.839 -18.084 10.267 1.00 12.66 101 THR A CA 1
ATOM 1352 C C . THR A 1 102 ? 11.216 -16.626 10.056 1.00 12.71 101 THR A C 1
ATOM 1353 O O . THR A 1 102 ? 10.353 -15.740 10.081 1.00 13.21 101 THR A O 1
ATOM 1364 N N . VAL A 1 103 ? 12.505 -16.364 9.830 1.00 14.56 102 VAL A N 1
ATOM 1365 C CA . VAL A 1 103 ? 12.954 -15.005 9.545 1.00 15.41 102 VAL A CA 1
ATOM 1366 C C . VAL A 1 103 ? 12.183 -14.421 8.368 1.00 15.39 102 VAL A C 1
ATOM 1367 O O . VAL A 1 103 ? 11.660 -13.303 8.440 1.00 17.18 102 VAL A O 1
ATOM 1380 N N . TYR A 1 104 ? 12.125 -15.167 7.257 1.00 15.53 103 TYR A N 1
ATOM 1381 C CA . TYR A 1 104 ? 11.484 -14.703 6.026 1.00 16.47 103 TYR A CA 1
ATOM 1382 C C . TYR A 1 104 ? 10.022 -14.378 6.275 1.00 15.53 103 TYR A C 1
ATOM 1383 O O . TYR A 1 104 ? 9.530 -13.310 5.894 1.00 17.16 103 TYR A O 1
ATOM 1401 N N . GLU A 1 105 ? 9.312 -15.288 6.925 1.00 13.54 104 GLU A N 1
ATOM 1402 C CA . GLU A 1 105 ? 7.900 -15.062 7.165 1.00 14.27 104 GLU A CA 1
ATOM 1403 C C . GLU A 1 105 ? 7.683 -13.891 8.108 1.00 13.47 104 GLU A C 1
ATOM 1404 O O . GLU A 1 105 ? 6.824 -13.037 7.862 1.00 15.98 104 GLU A O 1
ATOM 1416 N N . GLN A 1 106 ? 8.454 -13.831 9.192 1.00 13.92 105 GLN A N 1
ATOM 1417 C CA . GLN A 1 106 ? 8.236 -12.790 10.187 1.00 15.15 105 GLN A CA 1
ATOM 1418 C C . GLN A 1 106 ? 8.507 -11.411 9.607 1.00 15.82 105 GLN A C 1
ATOM 1419 O O . GLN A 1 106 ? 7.742 -10.471 9.845 1.00 17.64 105 GLN A O 1
ATOM 1433 N N . PHE A 1 107 ? 9.598 -11.265 8.855 1.00 14.80 106 PHE A N 1
ATOM 1434 C CA . PHE A 1 107 ? 9.984 -9.957 8.347 1.00 16.34 106 PHE A CA 1
ATOM 1435 C C . PHE A 1 107 ? 9.220 -9.543 7.099 1.00 19.55 106 PHE A C 1
ATOM 1436 O O . PHE A 1 107 ? 9.238 -8.356 6.754 1.00 22.52 106 PHE A O 1
ATOM 1453 N N . CYS A 1 108 ? 8.522 -10.468 6.441 1.00 16.87 107 CYS A N 1
ATOM 1454 C CA . CYS A 1 108 ? 7.621 -10.124 5.350 1.00 18.76 107 CYS A CA 1
ATOM 1455 C C . CYS A 1 108 ? 6.204 -9.863 5.823 1.00 20.37 107 CYS A C 1
ATOM 1456 O O . CYS A 1 108 ? 5.350 -9.502 5.005 1.00 23.61 107 CYS A O 1
ATOM 1464 N N . SER A 1 109 ? 5.926 -10.039 7.110 1.00 19.32 108 SER A N 1
ATOM 1465 C CA . SER A 1 109 ? 4.589 -9.858 7.661 1.00 19.05 108 SER A CA 1
ATOM 1466 C C . SER A 1 109 ? 4.537 -8.562 8.450 1.00 27.21 108 SER A C 1
ATOM 1467 O O . SER A 1 109 ? 5.048 -8.501 9.577 1.00 31.07 108 SER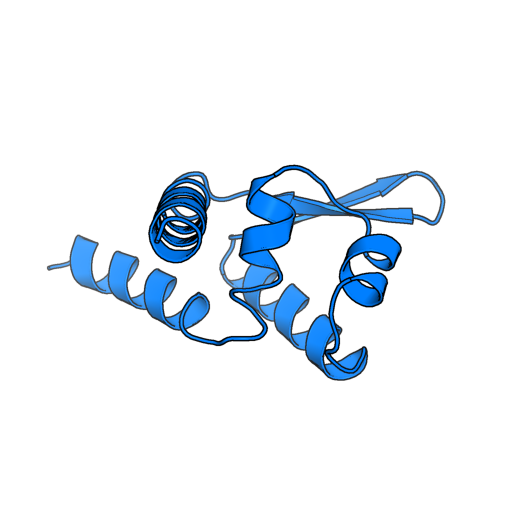 A O 1
ATOM 1475 N N . GLY A 1 110 ? 3.898 -7.546 7.8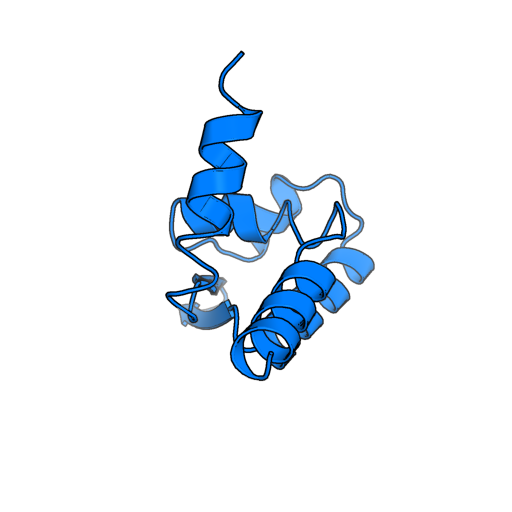85 1.00 36.86 109 GLY A N 1
ATOM 1476 C CA . GLY A 1 110 ? 3.779 -6.263 8.557 1.00 39.00 109 GLY A CA 1
ATOM 1477 C C . GLY A 1 110 ? 2.364 -5.931 8.990 1.00 33.83 109 GLY A C 1
ATOM 1478 O O . GLY A 1 110 ? 1.617 -6.806 9.432 1.00 30.03 109 GLY A O 1
#

B-factor: mean 24.11, std 10.43, range [10.31, 70.31]

Nearest PDB struct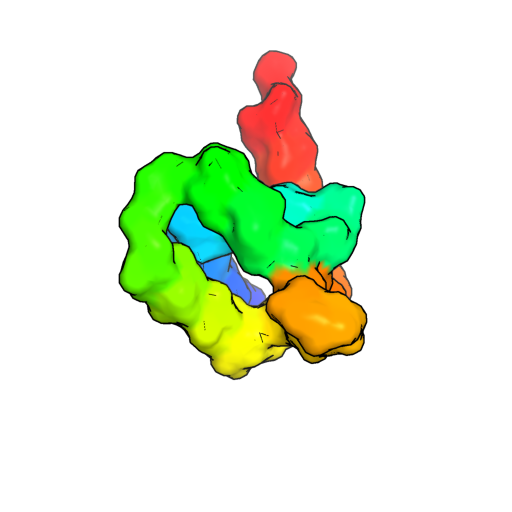ures (foldseek):
  6o8m-assembly1_A  TM=1.001E+00  e=1.569E-14  Rhodobacter capsulatus
  6o8o-assembly1_B  TM=9.290E-01  e=1.743E-12  Rhodobacter capsulatus
  6o8o-assembly2_D  TM=9.332E-01  e=2.516E-12  Rhodobacter capsulatus
  4ooi-assembly1_A  TM=9.512E-01  e=2.338E-07  Vibrio cholerae O1 biovar El Tor str. N16961
  4k2e-assembly1_B  TM=9.458E-01  e=7.474E-07  Vibrio cholerae O1 biovar El Tor str. N16961

CATH classification: 1.10.10.10

Organism: Rhodobacter capsulatus (strain ATCC BAA-309 / NBRC 16581 / SB1003) (NCBI:txid272942)